Protein AF-A0A4D7DAF6-F1 (afdb_monomer_lite)

Secondary structure (DSSP, 8-state):
----------PEEEETTEEEEEEE-SSS-EEEE-PPPSSS-EEE-TT-EEE-TT-SEEEEE-SSS-B-EEEES-SS---PEEEPEE-TT--EESSB-SSSEEEEE-SSEEEESS-EEEEEE-

pLDDT: mean 75.31, std 20.11, range [35.84, 96.75]

Sequence (122 aa):
MADKLVNMDTRPATANGTQGRLRDLGDGTFAEVVSLPVSNAVFWPANTAFDARSYSEIKFQFSAGSVAVTSSLDDAALAYDAQPVLDKNYSPQAVASIPAIYSVPGRQWLKFSAPVYVIGGN

Foldseek 3Di:
DDDPPPCPPQDQDDDPNDRWGWDDLVPRDTATADDFDQPDWDKDAAFHKYQLQVFQKKKKFDDDAKKWKWFDADPPDSDTHTFFKQDPVGDTDSMGGDGDIIMTGRNTIMGIRGIITMHGHD

Structure (mmCIF, N/CA/C/O backbone):
data_AF-A0A4D7DAF6-F1
#
_entry.id   AF-A0A4D7DAF6-F1
#
loop_
_atom_site.group_PDB
_atom_site.id
_atom_site.type_symbol
_atom_site.label_atom_id
_atom_site.label_alt_id
_atom_site.label_comp_id
_atom_site.label_asym_id
_atom_site.label_entity_id
_atom_site.label_seq_id
_atom_site.pdbx_PDB_ins_code
_atom_site.Cartn_x
_atom_site.Cartn_y
_atom_site.Cartn_z
_atom_site.occupancy
_atom_site.B_iso_or_equiv
_atom_site.auth_seq_id
_atom_site.auth_comp_id
_atom_site.auth_asym_id
_atom_site.auth_atom_id
_atom_site.pdbx_PDB_model_num
ATOM 1 N N . MET A 1 1 ? -11.755 -34.875 26.306 1.00 40.69 1 MET A N 1
ATOM 2 C CA . MET A 1 1 ? -10.529 -34.280 25.737 1.00 40.69 1 MET A CA 1
ATOM 3 C C . MET A 1 1 ? -10.840 -32.810 25.550 1.00 40.69 1 MET A C 1
ATOM 5 O O . MET A 1 1 ? -11.765 -32.508 24.813 1.00 40.69 1 MET A O 1
ATOM 9 N N . ALA A 1 2 ? -10.235 -31.943 26.362 1.00 35.84 2 ALA A N 1
ATOM 10 C CA . ALA A 1 2 ? -10.562 -30.522 26.375 1.00 35.84 2 ALA A CA 1
ATOM 11 C C . ALA A 1 2 ? -10.012 -29.868 25.105 1.00 35.84 2 ALA A C 1
ATOM 13 O O . ALA A 1 2 ? -8.806 -29.908 24.862 1.00 35.84 2 ALA A O 1
ATOM 14 N N . ASP A 1 3 ? -10.923 -29.325 24.305 1.00 40.47 3 ASP A N 1
ATOM 15 C CA . ASP A 1 3 ? -10.626 -28.531 23.124 1.00 40.47 3 ASP A CA 1
ATOM 16 C C . ASP A 1 3 ? -9.923 -27.249 23.583 1.00 40.47 3 ASP A C 1
ATOM 18 O O . ASP A 1 3 ? -10.493 -26.419 24.299 1.00 40.47 3 ASP A O 1
ATOM 22 N N . LYS A 1 4 ? -8.627 -27.145 23.289 1.00 39.09 4 LYS A N 1
ATOM 23 C CA . LYS A 1 4 ? -7.799 -26.008 23.685 1.00 39.09 4 LYS A CA 1
ATOM 24 C C . LYS A 1 4 ? -8.042 -24.895 22.674 1.00 39.09 4 LYS A C 1
ATOM 26 O O . LYS A 1 4 ? -7.215 -24.653 21.801 1.00 39.09 4 LYS A O 1
ATOM 31 N N . LEU A 1 5 ? -9.183 -24.222 22.812 1.00 37.09 5 LEU A N 1
ATOM 32 C CA . LEU A 1 5 ? -9.417 -22.923 22.193 1.00 37.09 5 LEU A CA 1
ATOM 33 C C . LEU A 1 5 ? -8.340 -21.972 22.723 1.00 37.09 5 LEU A C 1
ATOM 35 O O . LEU A 1 5 ? -8.375 -21.522 23.869 1.00 37.09 5 LEU A O 1
ATOM 39 N N . VAL A 1 6 ? -7.321 -21.727 21.904 1.00 41.41 6 VAL A N 1
ATOM 40 C CA . VAL A 1 6 ? -6.390 -20.628 22.124 1.00 41.41 6 VAL A CA 1
ATOM 41 C C . VAL A 1 6 ? -7.217 -19.364 21.933 1.00 41.41 6 VAL A C 1
ATOM 43 O O . VAL A 1 6 ? -7.531 -18.990 20.806 1.00 41.41 6 VAL A O 1
ATOM 46 N N . ASN A 1 7 ? -7.618 -18.739 23.042 1.00 38.72 7 ASN A N 1
ATOM 47 C CA . ASN A 1 7 ? -8.140 -17.379 23.059 1.00 38.72 7 ASN A CA 1
ATOM 48 C C . ASN A 1 7 ? -7.041 -16.457 22.518 1.00 38.72 7 ASN A C 1
ATOM 50 O O . ASN A 1 7 ? -6.232 -15.921 23.275 1.00 38.72 7 ASN A O 1
ATOM 54 N N . MET A 1 8 ? -6.983 -16.322 21.195 1.00 40.97 8 MET A N 1
ATOM 55 C CA . MET A 1 8 ? -6.199 -15.296 20.533 1.00 40.97 8 MET A CA 1
ATOM 56 C C . MET A 1 8 ? -6.928 -13.991 20.826 1.00 40.97 8 MET A C 1
ATOM 58 O O . MET A 1 8 ? -7.990 -13.691 20.285 1.00 40.97 8 MET A O 1
ATOM 62 N N . ASP A 1 9 ? -6.419 -13.322 21.848 1.00 44.38 9 ASP A N 1
ATOM 63 C CA . ASP A 1 9 ? -6.997 -12.158 22.481 1.00 44.38 9 ASP A CA 1
ATOM 64 C C . ASP A 1 9 ? -7.131 -11.032 21.451 1.00 44.38 9 ASP A C 1
ATOM 66 O O . ASP A 1 9 ? -6.175 -10.313 21.164 1.00 44.38 9 ASP A O 1
ATOM 70 N N . THR A 1 10 ? -8.315 -10.875 20.856 1.00 46.25 10 THR A N 1
ATOM 71 C CA . THR A 1 10 ? -8.643 -9.694 20.052 1.00 46.25 10 THR A CA 1
ATOM 72 C C . THR A 1 10 ? -8.854 -8.517 21.002 1.00 46.25 10 THR A C 1
ATOM 74 O O . THR A 1 10 ? -9.974 -8.016 21.141 1.00 46.25 10 THR A O 1
ATOM 77 N N . ARG A 1 11 ? -7.804 -8.106 21.724 1.00 41.97 11 ARG A N 1
ATOM 78 C CA . ARG A 1 11 ? -7.869 -6.910 22.562 1.00 41.97 11 ARG A CA 1
ATOM 79 C C . ARG A 1 11 ? -8.041 -5.713 21.634 1.00 41.97 11 ARG A C 1
ATOM 81 O O . ARG A 1 11 ? -7.250 -5.567 20.700 1.00 41.97 11 ARG A O 1
ATOM 88 N N . PRO A 1 12 ? -9.047 -4.853 21.855 1.00 41.59 12 PRO A N 1
ATOM 89 C CA . PRO A 1 12 ? -9.061 -3.554 21.207 1.00 41.59 12 PRO A CA 1
ATOM 90 C C . PRO A 1 12 ? -7.788 -2.828 21.644 1.00 41.59 12 PRO A C 1
ATOM 92 O O . PRO A 1 12 ? -7.564 -2.644 22.841 1.00 41.59 12 PRO A O 1
ATOM 95 N N . ALA A 1 13 ? -6.935 -2.461 20.695 1.00 45.12 13 ALA A N 1
ATOM 96 C CA . ALA A 1 13 ? -5.835 -1.569 20.994 1.00 45.12 13 ALA A CA 1
ATOM 97 C C . ALA A 1 13 ? -6.246 -0.170 20.575 1.00 45.12 13 ALA A C 1
ATOM 99 O O . ALA A 1 13 ? -6.662 0.081 19.447 1.00 45.12 13 ALA A O 1
ATOM 100 N N . THR A 1 14 ? -6.142 0.748 21.517 1.00 36.38 14 THR A N 1
ATOM 101 C CA . THR A 1 14 ? -6.269 2.170 21.246 1.00 36.38 14 THR A CA 1
ATOM 102 C C . THR A 1 14 ? -4.943 2.680 20.710 1.00 36.38 14 THR A C 1
ATOM 104 O O . THR A 1 14 ? -4.009 2.878 21.486 1.00 36.38 14 THR A O 1
ATOM 107 N N . ALA A 1 15 ? -4.880 2.948 19.409 1.00 41.50 15 ALA A N 1
ATOM 108 C CA . ALA A 1 15 ? -3.986 3.966 18.883 1.00 41.50 15 ALA A CA 1
ATOM 109 C C . ALA A 1 15 ? -4.831 5.208 18.557 1.00 41.50 15 ALA A C 1
ATOM 111 O O . ALA A 1 15 ? -5.890 5.145 17.935 1.00 41.50 15 ALA A O 1
ATOM 112 N N . ASN A 1 16 ? -4.405 6.354 19.085 1.00 40.25 16 ASN A N 1
ATOM 113 C CA . ASN A 1 16 ? -4.975 7.668 18.787 1.00 40.25 16 ASN A CA 1
ATOM 114 C C . ASN A 1 16 ? -6.506 7.823 18.979 1.00 40.25 16 ASN A C 1
ATOM 116 O O . ASN A 1 16 ? -7.167 8.536 18.228 1.00 40.25 16 ASN A O 1
ATOM 120 N N . GLY A 1 17 ? -7.088 7.154 19.982 1.00 39.00 17 GLY A N 1
ATOM 121 C CA . GLY A 1 17 ? -8.502 7.327 20.353 1.00 39.00 17 GLY A CA 1
ATOM 122 C C . GLY A 1 17 ? -9.518 6.629 19.441 1.00 39.00 17 GLY A C 1
ATOM 123 O O . GLY A 1 17 ? -10.718 6.758 19.674 1.00 39.00 17 GLY A O 1
ATOM 124 N N . THR A 1 18 ? -9.064 5.850 18.458 1.00 38.41 18 THR A N 1
ATOM 125 C CA . THR A 1 18 ? -9.930 4.985 17.646 1.00 38.41 18 THR A CA 1
ATOM 126 C C . THR A 1 18 ? -9.838 3.562 18.206 1.00 38.41 18 THR A C 1
ATOM 128 O 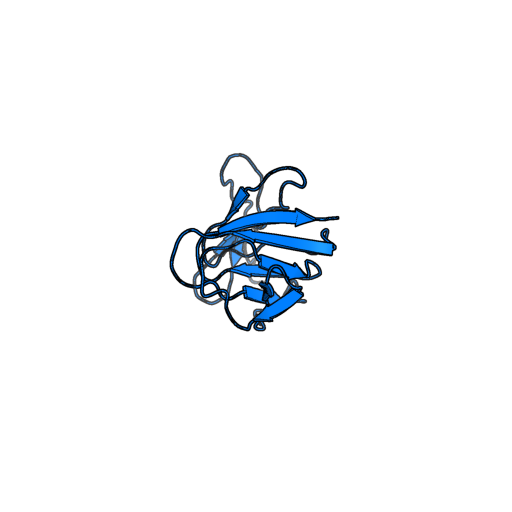O . THR A 1 18 ? -8.740 3.077 18.473 1.00 38.41 18 THR A O 1
ATOM 131 N N . GLN A 1 19 ? -10.967 2.886 18.458 1.00 42.09 19 GLN A N 1
ATOM 132 C CA . GLN A 1 19 ? -10.949 1.455 18.800 1.00 42.09 19 GLN A CA 1
ATOM 133 C C . GLN A 1 19 ? -10.515 0.664 17.557 1.00 42.09 19 GLN A C 1
ATOM 135 O O . GLN A 1 19 ? -11.343 0.329 16.714 1.00 42.09 19 GLN A O 1
ATOM 140 N N . GLY A 1 20 ? -9.217 0.391 17.435 1.00 48.72 20 GLY A N 1
ATOM 141 C CA . GLY A 1 20 ? -8.655 -0.484 16.413 1.00 48.72 20 GLY A CA 1
ATOM 142 C C . GLY A 1 20 ? -8.527 -1.913 16.936 1.00 48.72 20 GLY A C 1
ATOM 143 O O . GLY A 1 20 ? -8.266 -2.152 18.118 1.00 48.72 20 GLY A O 1
ATOM 144 N N . ARG A 1 21 ? -8.705 -2.901 16.060 1.00 54.69 21 ARG A N 1
ATOM 145 C CA . ARG A 1 21 ? -8.229 -4.262 16.339 1.00 54.69 21 ARG A CA 1
ATOM 146 C C . ARG A 1 21 ? -6.774 -4.335 15.888 1.00 54.69 21 ARG A C 1
ATOM 148 O O . ARG A 1 21 ? -6.487 -3.992 14.745 1.00 54.69 21 ARG A O 1
ATOM 155 N N . LEU A 1 22 ? -5.871 -4.780 16.762 1.00 58.25 22 LEU A N 1
ATOM 156 C CA . LEU A 1 22 ? -4.551 -5.224 16.313 1.00 58.25 22 LEU A CA 1
ATOM 157 C C . LEU A 1 22 ? -4.696 -6.637 15.761 1.00 58.25 22 LEU A C 1
ATOM 159 O O . LEU A 1 22 ? -5.222 -7.515 16.446 1.00 58.25 22 LEU A O 1
ATOM 163 N N . ARG A 1 23 ? -4.244 -6.855 14.529 1.00 61.34 23 ARG A N 1
ATOM 164 C CA . ARG A 1 23 ? -4.129 -8.187 13.936 1.00 61.34 23 ARG A CA 1
ATOM 165 C C . ARG A 1 23 ? -2.662 -8.596 13.948 1.00 61.34 23 ARG A C 1
ATOM 167 O O . ARG A 1 23 ? -1.823 -7.872 13.424 1.00 61.34 23 ARG A O 1
ATOM 174 N N . ASP A 1 24 ? -2.373 -9.739 14.557 1.00 60.75 24 ASP A N 1
ATOM 175 C CA . ASP A 1 24 ? -1.066 -10.390 14.456 1.00 60.75 24 ASP A CA 1
ATOM 176 C C . ASP A 1 24 ? -0.786 -10.746 12.987 1.00 60.75 24 ASP A C 1
ATOM 178 O O . ASP A 1 24 ? -1.640 -11.324 12.310 1.00 60.75 24 ASP A O 1
ATOM 182 N N . LEU A 1 25 ? 0.381 -10.349 12.486 1.00 59.06 25 LEU A N 1
ATOM 183 C CA . LEU A 1 25 ? 0.825 -10.584 11.114 1.00 59.06 25 LEU A CA 1
ATOM 184 C C . LEU A 1 25 ? 1.685 -11.850 10.971 1.00 59.06 25 LEU A C 1
ATOM 186 O O . LEU A 1 25 ? 2.110 -12.166 9.861 1.00 59.06 25 LEU A O 1
ATOM 190 N N . GLY A 1 26 ? 1.934 -12.592 12.057 1.00 55.50 26 GLY A N 1
ATOM 191 C CA . GLY A 1 26 ? 2.623 -13.888 12.040 1.00 55.50 26 GLY A CA 1
ATOM 192 C C . GLY A 1 26 ? 4.137 -13.825 11.802 1.00 55.50 26 GLY A C 1
ATOM 193 O O . GLY A 1 26 ? 4.800 -14.859 11.816 1.00 55.50 26 GLY A O 1
ATOM 194 N N . ASP A 1 27 ? 4.699 -12.629 11.627 1.00 57.22 27 ASP A N 1
ATOM 195 C CA . ASP A 1 27 ? 6.138 -12.332 11.555 1.00 57.22 27 ASP A CA 1
ATOM 196 C C . ASP A 1 27 ? 6.649 -11.616 12.824 1.00 57.22 27 ASP A C 1
ATOM 198 O O . ASP A 1 27 ? 7.753 -11.070 12.850 1.00 57.22 27 ASP A O 1
ATOM 202 N N . GLY A 1 28 ? 5.839 -11.615 13.889 1.00 55.03 28 GLY A N 1
ATOM 203 C CA . GLY A 1 28 ? 6.101 -10.873 15.121 1.00 55.03 28 GLY A CA 1
ATOM 204 C C . GLY A 1 28 ? 5.689 -9.398 15.061 1.00 55.03 28 GLY A C 1
ATOM 205 O O . GLY A 1 28 ? 5.988 -8.656 15.998 1.00 55.03 28 GLY A O 1
ATOM 206 N N . THR A 1 29 ? 5.009 -8.959 13.995 1.00 53.41 29 THR A N 1
ATOM 207 C CA . THR A 1 29 ? 4.438 -7.610 13.882 1.00 53.41 29 THR A CA 1
ATOM 208 C C . THR A 1 29 ? 2.911 -7.616 14.025 1.00 53.41 29 THR A C 1
ATOM 210 O O . THR A 1 29 ? 2.251 -8.640 13.858 1.00 53.41 29 THR A O 1
ATOM 213 N N . PHE A 1 30 ? 2.336 -6.459 14.370 1.00 58.31 30 PHE A N 1
ATOM 214 C CA . PHE A 1 30 ? 0.891 -6.269 14.506 1.00 58.31 30 PHE A CA 1
ATOM 215 C C . PHE A 1 30 ? 0.426 -5.154 13.566 1.00 58.31 30 PHE A C 1
ATOM 217 O O . PHE A 1 30 ? 1.029 -4.082 13.533 1.00 58.31 30 PHE A O 1
ATOM 224 N N . ALA A 1 31 ? -0.662 -5.385 12.833 1.00 56.19 31 ALA A N 1
ATOM 225 C CA . ALA A 1 31 ? -1.331 -4.372 12.029 1.00 56.19 31 ALA A CA 1
ATOM 226 C C . ALA A 1 31 ? -2.486 -3.739 12.804 1.00 56.19 31 ALA A C 1
ATOM 228 O O . ALA A 1 31 ? -3.355 -4.442 13.318 1.00 56.19 31 ALA A O 1
ATOM 229 N N . GLU A 1 32 ? -2.528 -2.411 12.840 1.00 61.00 32 GLU A N 1
ATOM 230 C CA . GLU A 1 32 ? -3.707 -1.671 13.268 1.00 61.00 32 GLU A CA 1
ATOM 231 C C . GLU A 1 32 ? -4.742 -1.664 12.141 1.00 61.00 32 GLU A C 1
ATOM 233 O O . GLU A 1 32 ? -4.541 -1.064 11.087 1.00 61.00 32 GLU A O 1
ATOM 238 N N . VAL A 1 33 ? -5.861 -2.351 12.368 1.00 57.44 33 VAL A N 1
ATOM 239 C CA . VAL A 1 33 ? -6.996 -2.350 11.448 1.00 57.44 33 VAL A CA 1
ATOM 240 C C . VAL A 1 33 ? -7.740 -1.026 11.599 1.00 57.44 33 VAL A C 1
ATOM 242 O O . VAL A 1 33 ? -8.561 -0.875 12.505 1.00 57.44 33 VAL A O 1
ATOM 245 N N . VAL A 1 34 ? -7.464 -0.072 10.710 1.00 60.88 34 VAL A N 1
ATOM 246 C CA . VAL A 1 34 ? -8.198 1.198 10.627 1.00 60.88 34 VAL A CA 1
ATOM 247 C C . VAL A 1 34 ? -8.810 1.338 9.238 1.00 60.88 34 VAL A C 1
ATOM 249 O O . VAL A 1 34 ? -8.140 1.110 8.233 1.00 60.88 34 VAL A O 1
ATOM 252 N N . SER A 1 35 ? -10.080 1.732 9.167 1.00 59.28 35 SER A N 1
ATOM 253 C CA . SER A 1 35 ? -10.695 2.182 7.915 1.00 59.28 35 SER A CA 1
ATOM 254 C C . SER A 1 35 ? -10.095 3.531 7.512 1.00 59.28 35 SER A C 1
ATOM 256 O O . SER A 1 35 ? -10.073 4.458 8.323 1.00 59.28 35 SER A O 1
ATOM 258 N N . LEU A 1 36 ? -9.618 3.673 6.274 1.00 61.91 36 LEU A N 1
ATOM 259 C CA . LEU A 1 36 ? -9.027 4.935 5.821 1.00 61.91 36 LEU A CA 1
ATOM 260 C C . LEU A 1 36 ? -10.054 6.087 5.815 1.00 61.91 36 LEU A C 1
ATOM 262 O O . LEU A 1 36 ? -11.186 5.933 5.355 1.00 61.91 36 LEU A O 1
ATOM 266 N N . PRO A 1 37 ? -9.693 7.300 6.251 1.00 55.69 37 PRO A N 1
ATOM 267 C CA . PRO A 1 37 ? -10.527 8.470 6.006 1.00 55.69 37 PRO A CA 1
ATOM 268 C C . PRO A 1 37 ? -10.684 8.715 4.500 1.00 55.69 37 PRO A C 1
ATOM 270 O O . PRO A 1 37 ? -9.707 8.796 3.762 1.00 55.69 37 PRO A O 1
ATOM 273 N N . VAL A 1 38 ? -11.930 8.845 4.041 1.00 61.00 38 VAL A N 1
ATOM 274 C CA . VAL A 1 38 ? -12.287 8.944 2.609 1.00 61.00 38 VAL A CA 1
ATOM 275 C C . VAL A 1 38 ? -11.946 10.320 2.005 1.00 61.00 38 VAL A C 1
ATOM 277 O O . VAL A 1 38 ? -12.038 10.511 0.799 1.00 61.00 38 VAL A O 1
ATOM 280 N N . SER A 1 39 ? -11.575 11.309 2.827 1.00 64.75 39 SER A N 1
ATOM 281 C CA . SER A 1 39 ? -11.479 12.714 2.400 1.00 64.75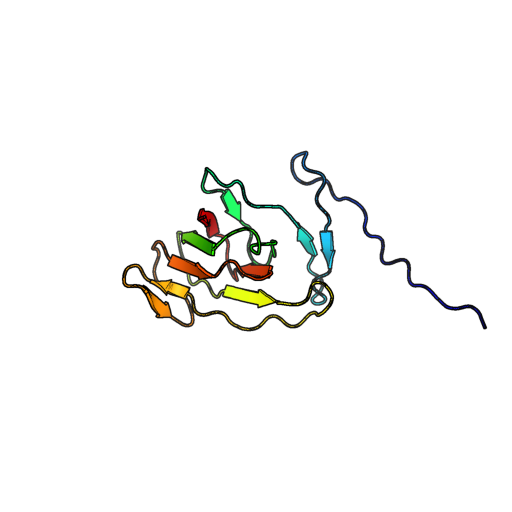 39 SER A CA 1
ATOM 282 C C . SER A 1 39 ? -10.088 13.340 2.477 1.00 64.75 39 SER A C 1
ATOM 284 O O . SER A 1 39 ? -9.883 14.376 1.855 1.00 64.75 39 SER A O 1
ATOM 286 N N . ASN A 1 40 ? -9.132 12.746 3.198 1.00 74.06 40 ASN A N 1
ATOM 287 C CA . ASN A 1 40 ? -7.803 13.327 3.399 1.00 74.06 40 ASN A CA 1
ATOM 288 C C . ASN A 1 40 ? -6.718 12.257 3.348 1.00 74.06 40 ASN A C 1
ATOM 290 O O . ASN A 1 40 ? -6.922 11.137 3.812 1.00 74.06 40 ASN A O 1
ATOM 294 N N . ALA A 1 41 ? -5.546 12.635 2.834 1.00 83.56 41 ALA A N 1
ATOM 295 C CA . ALA A 1 41 ? -4.377 11.776 2.891 1.00 83.56 41 ALA A CA 1
ATOM 296 C C . ALA A 1 41 ? -3.952 11.560 4.351 1.00 83.56 41 ALA A C 1
ATOM 298 O O . ALA A 1 41 ? -3.754 12.522 5.096 1.00 83.56 41 ALA A O 1
ATOM 299 N N . VAL A 1 42 ? -3.793 10.302 4.750 1.00 85.25 42 VAL A N 1
ATOM 300 C CA . VAL A 1 42 ? -3.380 9.908 6.100 1.00 85.25 42 VAL A CA 1
ATOM 301 C C . VAL A 1 42 ? -2.003 9.284 6.048 1.00 85.25 42 VAL A C 1
ATOM 303 O O . VAL A 1 42 ? -1.713 8.481 5.166 1.00 85.25 42 VAL A O 1
ATOM 306 N N . PHE A 1 43 ? -1.151 9.655 7.001 1.00 86.62 43 PHE A N 1
ATOM 307 C CA . PHE A 1 43 ? 0.123 8.980 7.189 1.00 86.62 43 PHE A CA 1
ATOM 308 C C . PHE A 1 43 ? -0.114 7.529 7.616 1.00 86.62 43 PHE A C 1
ATOM 310 O O . PHE A 1 43 ? -0.773 7.273 8.622 1.00 86.62 43 PHE A O 1
ATOM 317 N N . TRP A 1 44 ? 0.455 6.597 6.863 1.00 85.56 44 TRP A N 1
ATOM 318 C CA . TRP A 1 44 ? 0.356 5.169 7.093 1.00 85.56 44 TRP A CA 1
ATOM 319 C C . TRP A 1 44 ? 1.741 4.580 7.397 1.00 85.56 44 TRP A C 1
ATOM 321 O O . TRP A 1 44 ? 2.664 4.747 6.589 1.00 85.56 44 TRP A O 1
ATOM 331 N N . PRO A 1 45 ? 1.920 3.896 8.540 1.00 85.50 45 PRO A N 1
ATOM 332 C CA . PRO A 1 45 ? 3.201 3.295 8.890 1.00 85.50 45 PRO A CA 1
ATOM 333 C C . PRO A 1 45 ? 3.589 2.134 7.964 1.00 85.50 45 PRO A C 1
ATOM 335 O O . PRO A 1 45 ? 2.742 1.448 7.388 1.00 85.50 45 PRO A O 1
ATOM 338 N N . ALA A 1 46 ? 4.895 1.884 7.862 1.00 87.44 46 ALA A N 1
ATOM 339 C CA . ALA A 1 46 ? 5.422 0.724 7.149 1.00 87.44 46 ALA A CA 1
ATOM 340 C C . ALA A 1 46 ? 4.942 -0.586 7.785 1.00 87.44 46 ALA A C 1
ATOM 342 O O . ALA A 1 46 ? 4.881 -0.703 9.006 1.00 87.44 46 ALA A O 1
ATOM 343 N N . ASN A 1 47 ? 4.682 -1.588 6.950 1.00 82.88 47 ASN A N 1
ATOM 344 C CA . ASN A 1 47 ? 4.276 -2.944 7.315 1.00 82.88 47 ASN A CA 1
ATOM 345 C C . ASN A 1 47 ? 2.971 -3.057 8.118 1.00 82.88 47 ASN A C 1
ATOM 347 O O . ASN A 1 47 ? 2.603 -4.161 8.508 1.00 82.88 47 ASN A O 1
ATOM 351 N N . THR A 1 48 ? 2.225 -1.967 8.282 1.00 79.44 48 THR A N 1
ATOM 352 C CA . THR A 1 48 ? 0.874 -1.993 8.843 1.00 79.44 48 THR A CA 1
ATOM 353 C C . THR A 1 48 ? -0.127 -2.278 7.728 1.00 79.44 48 THR A C 1
ATOM 355 O O . THR A 1 48 ? -0.075 -1.649 6.669 1.00 79.44 48 THR A O 1
ATOM 358 N N . ALA A 1 49 ? -1.041 -3.220 7.951 1.00 81.50 49 ALA A N 1
ATOM 359 C CA . ALA A 1 49 ? -2.108 -3.537 7.008 1.00 81.50 49 ALA A CA 1
ATOM 360 C C . ALA A 1 49 ? -3.410 -2.798 7.348 1.00 81.50 49 ALA A C 1
ATOM 362 O O . ALA A 1 49 ? -3.713 -2.607 8.522 1.00 81.50 49 ALA A O 1
ATOM 363 N N . PHE A 1 50 ? -4.203 -2.445 6.339 1.00 79.50 50 PHE A N 1
ATOM 364 C CA . PHE A 1 50 ? -5.561 -1.907 6.500 1.00 79.50 50 PHE A CA 1
ATOM 365 C C . PHE A 1 50 ? -6.539 -2.567 5.543 1.00 79.50 50 PHE A C 1
ATOM 367 O O . PHE A 1 50 ? -6.154 -3.133 4.516 1.00 79.50 50 PHE A O 1
ATOM 374 N N . ASP A 1 51 ? -7.817 -2.453 5.891 1.00 81.69 51 ASP A N 1
ATOM 375 C CA . ASP A 1 51 ? -8.906 -2.906 5.048 1.00 81.69 51 ASP A CA 1
ATOM 376 C C . ASP A 1 51 ? -9.187 -1.861 3.966 1.00 81.69 51 ASP A C 1
ATOM 378 O O . ASP A 1 51 ? -9.762 -0.800 4.232 1.00 81.69 51 ASP A O 1
ATOM 382 N N . ALA A 1 52 ? -8.766 -2.154 2.738 1.00 85.25 52 ALA A N 1
ATOM 383 C CA . ALA A 1 52 ? -9.036 -1.282 1.612 1.00 85.25 52 ALA A CA 1
ATOM 384 C C . ALA A 1 52 ? -10.358 -1.620 0.905 1.00 85.25 52 ALA A C 1
ATOM 386 O O . ALA A 1 52 ? -10.743 -0.876 0.007 1.00 85.25 52 ALA A O 1
ATOM 387 N N . ARG A 1 53 ? -11.064 -2.708 1.271 1.00 85.38 53 ARG A N 1
ATOM 388 C CA . ARG A 1 53 ? -12.144 -3.321 0.456 1.00 85.38 53 ARG A CA 1
ATOM 389 C C . ARG A 1 53 ? -13.305 -2.386 0.144 1.00 85.38 53 ARG A C 1
ATOM 391 O O . ARG A 1 53 ? -14.025 -2.603 -0.828 1.00 85.38 53 ARG A O 1
ATOM 398 N N . SER A 1 54 ? -13.468 -1.352 0.960 1.00 83.50 54 SER A N 1
ATOM 399 C CA . SER A 1 54 ? -14.463 -0.295 0.781 1.00 83.50 54 SER A CA 1
ATOM 400 C C . SER A 1 54 ? -14.102 0.725 -0.309 1.00 83.50 54 SER A C 1
ATOM 402 O O . SER A 1 54 ? -14.942 1.555 -0.637 1.00 83.50 54 SER A O 1
ATOM 404 N N . TYR A 1 55 ? -12.889 0.679 -0.868 1.00 85.62 55 TYR A N 1
ATOM 405 C CA . TYR A 1 55 ? -12.383 1.611 -1.877 1.00 85.62 55 TYR A CA 1
ATOM 406 C C . TYR A 1 55 ? -12.147 0.893 -3.205 1.00 85.62 55 TYR A C 1
ATOM 408 O O . TYR A 1 55 ? -11.627 -0.226 -3.257 1.00 85.62 55 TYR A O 1
ATOM 416 N N . SER A 1 56 ? -12.493 1.552 -4.308 1.00 89.50 56 SER A N 1
ATOM 417 C CA . SER A 1 56 ? -12.180 1.039 -5.644 1.00 89.50 56 SER A CA 1
ATOM 418 C C . SER A 1 56 ? -10.676 1.135 -5.923 1.00 89.50 56 SER A C 1
ATOM 420 O O . SER A 1 56 ? -10.081 0.221 -6.501 1.00 89.50 56 SER A O 1
ATOM 422 N N . GLU A 1 57 ? -10.050 2.198 -5.421 1.00 91.06 57 GLU A N 1
ATOM 423 C CA . GLU A 1 57 ? -8.644 2.530 -5.603 1.00 91.06 57 GLU A CA 1
ATOM 424 C C . GLU A 1 57 ? -8.074 3.157 -4.325 1.00 91.06 57 GLU A C 1
ATOM 426 O O . GLU A 1 57 ? -8.715 3.983 -3.681 1.00 91.06 57 GLU A O 1
ATOM 431 N N . ILE A 1 58 ? -6.837 2.807 -3.979 1.00 92.25 58 ILE A N 1
ATOM 432 C CA . ILE A 1 58 ? -6.033 3.514 -2.984 1.00 92.25 58 ILE A CA 1
ATOM 433 C C . ILE A 1 58 ? -4.935 4.266 -3.710 1.00 92.25 58 ILE A C 1
ATOM 435 O O . ILE A 1 58 ? -4.153 3.665 -4.445 1.00 92.25 58 ILE A O 1
ATOM 439 N N . LYS A 1 59 ? -4.834 5.570 -3.466 1.00 93.19 59 LYS A N 1
ATOM 440 C CA . LYS A 1 59 ? -3.694 6.372 -3.911 1.00 93.19 59 LYS A CA 1
ATOM 441 C C . LYS A 1 59 ? -2.731 6.549 -2.759 1.00 93.19 59 LYS A C 1
ATOM 443 O O . LYS A 1 59 ? -3.157 6.749 -1.623 1.00 93.19 59 LYS A O 1
ATOM 448 N N . PHE A 1 60 ? -1.441 6.504 -3.052 1.00 93.75 60 PHE A N 1
ATOM 449 C CA . PHE A 1 60 ? -0.417 6.723 -2.047 1.00 93.75 60 PHE A CA 1
ATOM 450 C C . PHE A 1 60 ? 0.764 7.528 -2.586 1.00 93.75 60 PHE A C 1
ATOM 452 O O . PHE A 1 60 ? 1.040 7.532 -3.784 1.00 93.75 60 PHE A O 1
ATOM 459 N N . GLN A 1 61 ? 1.462 8.210 -1.682 1.00 94.50 61 GLN A N 1
ATOM 460 C CA . GLN A 1 61 ? 2.684 8.962 -1.963 1.00 94.50 61 GLN A CA 1
ATOM 461 C C . GLN A 1 61 ? 3.732 8.726 -0.874 1.00 94.50 61 GLN A C 1
ATOM 463 O O . GLN A 1 61 ? 3.397 8.470 0.283 1.00 94.50 61 GLN A O 1
ATOM 468 N N . PHE A 1 62 ? 5.005 8.858 -1.229 1.00 93.44 62 PHE A N 1
ATOM 469 C CA . PHE A 1 62 ? 6.141 8.709 -0.318 1.00 93.44 62 PHE A CA 1
ATOM 470 C C . PHE A 1 62 ? 7.252 9.689 -0.688 1.00 93.44 62 PHE A C 1
ATOM 472 O O . PHE A 1 62 ? 7.327 10.156 -1.823 1.00 93.44 62 PHE A O 1
ATOM 479 N N . SER A 1 63 ? 8.105 10.020 0.281 1.00 88.62 63 SER A N 1
ATOM 480 C CA . SER A 1 63 ? 9.135 11.055 0.134 1.00 88.62 63 SER A CA 1
ATOM 481 C C . SER A 1 63 ? 10.515 10.520 -0.249 1.00 88.62 63 SER A C 1
ATOM 483 O O . SER A 1 63 ? 11.314 11.270 -0.805 1.00 88.62 63 SER A O 1
ATOM 485 N N . ALA A 1 64 ? 10.821 9.253 0.042 1.00 88.19 64 ALA A N 1
ATOM 486 C CA . ALA A 1 64 ? 12.123 8.656 -0.241 1.00 88.19 64 ALA A CA 1
ATOM 487 C C . ALA A 1 64 ? 12.063 7.123 -0.281 1.00 88.19 64 ALA A C 1
ATOM 489 O O . ALA A 1 64 ? 11.189 6.507 0.329 1.00 88.19 64 ALA A O 1
ATOM 490 N N . GLY A 1 65 ? 13.048 6.517 -0.949 1.00 92.50 65 GLY A N 1
ATOM 491 C CA . GLY A 1 65 ? 13.210 5.067 -1.023 1.00 92.50 65 GLY A CA 1
ATOM 492 C C . GLY A 1 65 ? 12.326 4.426 -2.087 1.00 92.50 65 GLY A C 1
ATOM 493 O O . GLY A 1 65 ? 12.083 5.013 -3.138 1.00 92.50 65 GLY A O 1
ATOM 494 N N . SER A 1 66 ? 11.877 3.205 -1.814 1.00 94.94 66 SER A N 1
ATOM 495 C CA . SER A 1 66 ? 11.006 2.443 -2.701 1.00 94.94 66 SER A CA 1
ATOM 496 C C . SER A 1 66 ? 9.895 1.763 -1.914 1.00 94.94 66 SER A C 1
ATOM 498 O O . SER A 1 66 ? 10.137 1.266 -0.812 1.00 94.94 66 SER A O 1
ATOM 500 N N . VAL A 1 67 ? 8.701 1.691 -2.492 1.00 96.75 67 VAL A N 1
ATOM 501 C CA . VAL A 1 67 ? 7.521 1.110 -1.848 1.00 96.75 67 VAL A CA 1
ATOM 502 C C . VAL A 1 67 ? 7.039 -0.095 -2.643 1.00 96.75 67 VAL A C 1
ATOM 504 O O . VAL A 1 67 ? 6.637 0.032 -3.799 1.00 96.75 67 VAL A O 1
ATOM 507 N N . ALA A 1 68 ? 7.067 -1.262 -2.011 1.00 96.19 68 ALA A N 1
ATOM 508 C CA . ALA A 1 68 ? 6.351 -2.443 -2.465 1.00 96.19 68 ALA A CA 1
ATOM 509 C C . ALA A 1 68 ? 4.994 -2.505 -1.759 1.00 96.19 68 ALA A C 1
ATOM 511 O O . ALA A 1 68 ? 4.879 -2.158 -0.578 1.00 96.19 68 ALA A O 1
ATOM 512 N N . VAL A 1 69 ? 3.977 -2.956 -2.488 1.00 95.00 69 VAL A N 1
ATOM 513 C CA . VAL A 1 69 ? 2.637 -3.172 -1.947 1.00 95.00 69 VAL A CA 1
ATOM 514 C C . VAL A 1 69 ? 2.350 -4.654 -1.965 1.00 95.00 69 VAL A C 1
ATOM 516 O O . VAL A 1 69 ? 2.672 -5.356 -2.920 1.00 95.00 69 VAL A O 1
ATOM 519 N N . THR A 1 70 ? 1.753 -5.128 -0.888 1.00 92.19 70 THR A N 1
ATOM 520 C CA . THR A 1 70 ? 1.312 -6.509 -0.772 1.00 92.19 70 THR A CA 1
ATOM 521 C C . THR A 1 70 ? -0.128 -6.548 -0.301 1.00 92.19 70 THR A C 1
ATOM 523 O O . THR A 1 70 ? -0.588 -5.605 0.350 1.00 92.19 70 THR A O 1
ATOM 526 N N . SER A 1 71 ? -0.841 -7.618 -0.630 1.00 89.75 71 SER A N 1
ATOM 527 C CA . SER A 1 71 ? -2.239 -7.764 -0.260 1.00 89.75 71 SER A CA 1
ATOM 528 C C . SER A 1 71 ? -2.641 -9.156 0.172 1.00 89.75 71 SER A C 1
ATOM 530 O O . SER A 1 71 ? -2.010 -10.132 -0.209 1.00 89.75 71 SER A O 1
ATOM 532 N N . SER A 1 72 ? -3.742 -9.234 0.917 1.00 84.81 72 SER A N 1
ATOM 533 C CA . SER A 1 72 ? -4.411 -10.495 1.224 1.00 84.81 72 SER A CA 1
ATOM 534 C C . SER A 1 72 ? -5.910 -10.388 0.952 1.00 84.81 72 SER A C 1
ATOM 536 O O . SER A 1 72 ? -6.556 -9.390 1.293 1.00 84.81 72 SER A O 1
ATOM 538 N N . LEU A 1 73 ? -6.467 -11.427 0.325 1.00 76.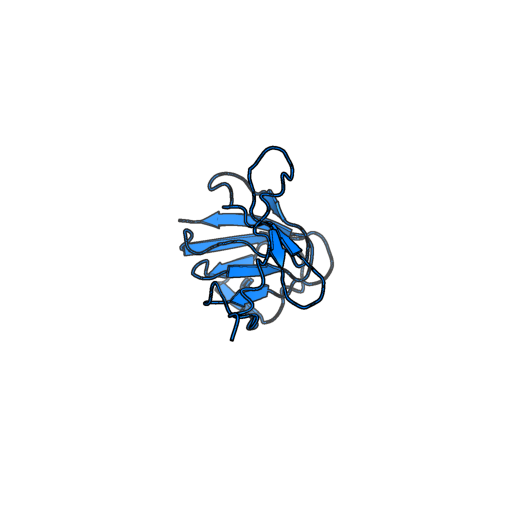88 73 LEU A N 1
ATOM 539 C CA . LEU A 1 73 ? -7.913 -11.594 0.143 1.00 76.88 73 LEU A CA 1
ATOM 540 C C . LEU A 1 73 ? -8.586 -12.209 1.370 1.00 76.88 73 LEU A C 1
ATOM 542 O O . LEU A 1 73 ? -9.807 -12.119 1.500 1.00 76.88 73 LEU A O 1
ATOM 546 N N . ASP A 1 74 ? -7.809 -12.838 2.247 1.00 71.44 74 ASP A N 1
ATOM 547 C CA . ASP A 1 74 ? -8.337 -13.557 3.391 1.00 71.44 74 ASP A CA 1
ATOM 548 C C . ASP A 1 74 ? -8.159 -12.738 4.671 1.00 71.44 74 ASP A C 1
ATOM 550 O O . ASP A 1 74 ? -7.092 -12.204 4.975 1.00 71.44 74 ASP A O 1
ATOM 554 N N . ASP A 1 75 ? -9.231 -12.684 5.451 1.00 58.81 75 ASP A N 1
ATOM 555 C CA . ASP A 1 75 ? -9.211 -12.154 6.805 1.00 58.81 75 ASP A CA 1
ATOM 556 C C . ASP A 1 75 ? -8.469 -13.070 7.793 1.00 58.81 75 ASP A C 1
ATOM 558 O O . ASP A 1 75 ? -8.131 -12.635 8.896 1.00 58.81 75 ASP A O 1
ATOM 562 N N . ALA A 1 76 ? -8.224 -14.328 7.420 1.00 53.28 76 ALA A N 1
ATOM 563 C CA . ALA A 1 76 ? -7.643 -15.355 8.275 1.00 53.28 76 ALA A CA 1
ATOM 564 C C . ALA A 1 76 ? -6.259 -15.859 7.825 1.00 53.28 76 ALA A C 1
ATOM 566 O O . ALA A 1 76 ? -5.529 -16.396 8.659 1.00 53.28 76 ALA A O 1
ATOM 567 N N . ALA A 1 77 ? -5.870 -15.695 6.553 1.00 52.03 77 ALA A N 1
ATOM 568 C CA . ALA A 1 77 ? -4.632 -16.271 6.026 1.00 52.03 77 ALA A CA 1
ATOM 569 C C . ALA A 1 77 ? -3.501 -15.242 5.861 1.00 52.03 77 ALA A C 1
ATOM 571 O O . ALA A 1 77 ? -3.630 -14.211 5.201 1.00 52.03 77 ALA A O 1
ATOM 572 N N . LEU A 1 78 ? -2.351 -15.605 6.434 1.00 55.97 78 LEU A N 1
ATOM 573 C CA . LEU A 1 78 ? -1.061 -14.902 6.501 1.00 55.97 78 LEU A CA 1
ATOM 574 C C . LEU A 1 78 ? -0.337 -14.751 5.144 1.00 55.97 78 LEU A C 1
ATOM 576 O O . LEU A 1 78 ? 0.857 -14.457 5.108 1.00 55.97 78 LEU A O 1
ATOM 580 N N . ALA A 1 79 ? -1.019 -15.000 4.027 1.00 72.31 79 ALA A N 1
ATOM 581 C CA . ALA A 1 79 ? -0.425 -14.956 2.699 1.00 72.31 79 ALA A CA 1
ATOM 582 C C . ALA A 1 79 ? -0.652 -13.574 2.087 1.00 72.31 79 ALA A C 1
ATOM 584 O O . ALA A 1 79 ? -1.764 -13.230 1.692 1.00 72.31 79 ALA A O 1
ATOM 585 N N . TYR A 1 80 ? 0.416 -12.782 2.050 1.00 81.12 80 TYR A N 1
ATOM 586 C CA . TYR A 1 80 ? 0.437 -11.510 1.349 1.00 81.12 80 TYR A CA 1
ATOM 587 C C . TYR A 1 80 ? 1.091 -11.692 -0.021 1.00 81.12 8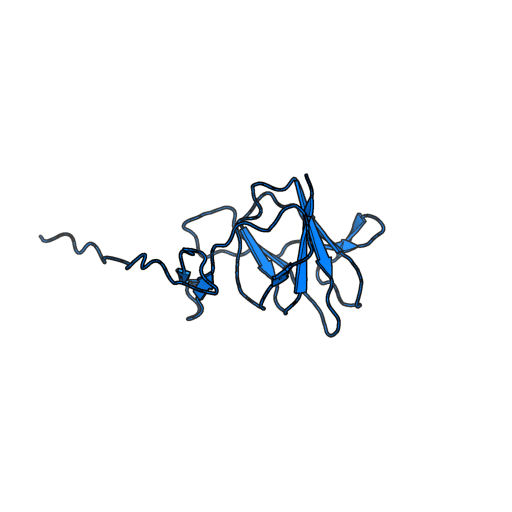0 TYR A C 1
ATOM 589 O O . TYR A 1 80 ? 2.283 -11.993 -0.101 1.00 81.12 80 TYR A O 1
ATOM 597 N N . ASP A 1 81 ? 0.328 -11.473 -1.087 1.00 88.94 81 ASP A N 1
ATOM 598 C CA . ASP A 1 81 ? 0.827 -11.497 -2.458 1.00 88.94 81 ASP A CA 1
ATOM 599 C C . ASP A 1 81 ? 1.297 -10.107 -2.884 1.00 88.94 81 ASP A C 1
ATOM 601 O O . ASP A 1 81 ? 0.706 -9.088 -2.518 1.00 88.94 81 ASP A O 1
ATOM 605 N N . ALA A 1 82 ? 2.360 -10.050 -3.687 1.00 92.00 82 ALA A N 1
ATOM 606 C CA . ALA A 1 82 ? 2.833 -8.796 -4.260 1.00 92.00 82 ALA A CA 1
ATOM 607 C C . ALA A 1 82 ? 1.766 -8.188 -5.178 1.00 92.00 82 ALA A C 1
ATOM 609 O O . ALA A 1 82 ? 1.223 -8.865 -6.053 1.00 92.00 82 ALA A O 1
ATOM 610 N N . GLN A 1 83 ? 1.496 -6.897 -4.999 1.00 93.75 83 GLN A N 1
ATOM 611 C CA . GLN A 1 83 ? 0.548 -6.151 -5.814 1.00 93.75 83 GLN A CA 1
ATOM 612 C C . GLN A 1 83 ? 1.270 -5.156 -6.712 1.00 93.75 83 GLN A C 1
ATOM 614 O O . GLN A 1 83 ? 2.123 -4.406 -6.227 1.00 93.75 83 GLN A O 1
ATOM 619 N N . PRO A 1 84 ? 0.913 -5.100 -8.007 1.00 94.88 84 PRO A N 1
ATOM 620 C CA . PRO A 1 84 ? 1.407 -4.046 -8.864 1.00 94.88 84 PRO A CA 1
ATOM 621 C C . PRO A 1 84 ? 0.842 -2.704 -8.399 1.00 94.88 84 PRO A C 1
ATOM 623 O O . PRO A 1 84 ? -0.340 -2.576 -8.074 1.00 94.88 84 PRO A O 1
ATOM 626 N N . VAL A 1 85 ? 1.699 -1.693 -8.421 1.00 96.25 85 VAL A N 1
ATOM 627 C CA . VAL A 1 85 ? 1.310 -0.298 -8.236 1.00 96.25 85 VAL A CA 1
ATOM 628 C C . VAL A 1 85 ? 1.222 0.361 -9.599 1.00 96.25 85 VAL A C 1
ATOM 630 O O . VAL A 1 85 ? 2.039 0.109 -10.479 1.00 96.25 85 VAL A O 1
ATOM 633 N N . LEU A 1 86 ? 0.218 1.194 -9.794 1.00 96.62 86 LEU A N 1
ATOM 634 C CA . LEU A 1 86 ? -0.011 1.913 -11.031 1.00 96.62 86 LEU A CA 1
ATOM 635 C C . LEU A 1 86 ? 0.642 3.286 -10.916 1.00 96.62 86 LEU A C 1
ATOM 637 O O . LEU A 1 86 ? 0.419 4.011 -9.944 1.00 96.62 86 LEU A O 1
ATOM 641 N N . ASP A 1 87 ? 1.481 3.634 -11.886 1.00 94.94 87 ASP A N 1
ATOM 642 C CA . ASP A 1 87 ? 1.993 4.997 -12.000 1.00 94.94 87 ASP A CA 1
ATOM 643 C C . ASP A 1 87 ? 0.899 5.966 -12.496 1.00 94.94 87 ASP A C 1
ATOM 645 O O . ASP A 1 87 ? -0.241 5.587 -12.769 1.00 94.94 87 ASP A O 1
ATOM 649 N N . LYS A 1 88 ? 1.252 7.243 -12.669 1.00 89.88 88 LYS A N 1
ATOM 650 C CA . LYS A 1 88 ? 0.332 8.277 -13.179 1.00 89.88 88 LYS A CA 1
ATOM 651 C C . LYS A 1 88 ? -0.272 7.984 -14.564 1.00 89.88 88 LYS A C 1
ATOM 653 O O . LYS A 1 88 ? -1.250 8.623 -14.937 1.00 89.88 88 LYS A O 1
ATOM 658 N N . ASN A 1 89 ? 0.339 7.089 -15.340 1.00 93.44 89 ASN A N 1
ATOM 659 C CA . ASN A 1 89 ? -0.121 6.673 -16.663 1.00 93.44 89 ASN A CA 1
ATOM 660 C C . ASN A 1 89 ? -0.897 5.346 -16.600 1.00 93.44 89 ASN A C 1
ATOM 662 O O . ASN A 1 89 ? -1.183 4.766 -17.646 1.00 93.44 89 ASN A O 1
ATOM 666 N N . TYR A 1 90 ? -1.213 4.856 -15.397 1.00 91.88 90 TYR A N 1
ATOM 667 C CA . TYR A 1 90 ? -1.804 3.544 -15.140 1.00 91.88 90 TYR A CA 1
ATOM 668 C C . TYR A 1 90 ? -0.935 2.368 -15.611 1.00 91.88 90 TYR A C 1
ATOM 670 O O . TYR A 1 90 ? -1.440 1.281 -15.891 1.00 91.88 90 TYR A O 1
ATOM 678 N N . SER A 1 91 ? 0.384 2.570 -15.686 1.00 95.31 91 SER A N 1
ATOM 679 C CA . SER A 1 91 ? 1.327 1.508 -16.019 1.00 95.31 91 SER A CA 1
ATOM 680 C C . SER A 1 91 ? 1.695 0.714 -14.762 1.00 95.31 91 SER A C 1
ATOM 682 O O . SER A 1 91 ? 2.121 1.323 -13.773 1.00 95.31 91 SER A O 1
ATOM 684 N N . PRO A 1 92 ? 1.560 -0.625 -14.767 1.00 96.69 92 PRO A N 1
ATOM 685 C CA . PRO A 1 92 ? 1.878 -1.449 -13.612 1.00 96.69 92 PRO A CA 1
ATOM 686 C C . PRO A 1 92 ? 3.388 -1.506 -13.360 1.00 96.69 92 PRO A C 1
ATOM 688 O O . PRO A 1 92 ? 4.183 -1.804 -14.249 1.00 96.69 92 PRO A O 1
ATOM 691 N N . GLN A 1 93 ? 3.769 -1.272 -12.112 1.00 96.50 93 GLN A N 1
ATOM 692 C CA . GLN A 1 93 ? 5.121 -1.386 -11.582 1.00 96.50 93 GLN A CA 1
ATOM 693 C C . GLN A 1 93 ? 5.109 -2.398 -10.438 1.00 96.50 93 GLN A C 1
ATOM 695 O O . GLN A 1 93 ? 4.201 -2.392 -9.610 1.00 96.50 93 GLN A O 1
ATOM 700 N N . ALA A 1 94 ? 6.127 -3.252 -10.348 1.00 95.56 94 ALA A N 1
ATOM 701 C CA . ALA A 1 94 ? 6.257 -4.160 -9.204 1.00 95.56 94 ALA A CA 1
ATOM 702 C C . ALA A 1 94 ? 6.572 -3.403 -7.899 1.00 95.56 94 ALA A C 1
ATOM 704 O O . ALA A 1 94 ? 6.198 -3.836 -6.814 1.00 95.56 94 ALA A O 1
ATOM 705 N N . VAL A 1 95 ? 7.276 -2.274 -8.014 1.00 96.25 95 VAL A N 1
ATOM 706 C CA . VAL A 1 95 ? 7.711 -1.430 -6.898 1.00 96.25 95 VAL A CA 1
ATOM 707 C C . VAL A 1 95 ? 7.660 0.029 -7.345 1.00 96.25 95 VAL A C 1
ATOM 709 O O . VAL A 1 95 ? 8.131 0.361 -8.433 1.00 96.25 95 VAL A O 1
ATOM 712 N N . ALA A 1 96 ? 7.144 0.916 -6.496 1.00 96.19 96 ALA A N 1
ATOM 713 C CA . ALA A 1 96 ? 7.273 2.353 -6.695 1.00 96.19 96 ALA A CA 1
ATOM 714 C C . ALA A 1 96 ? 8.675 2.800 -6.266 1.00 96.19 96 ALA A C 1
ATOM 716 O O . ALA A 1 96 ? 8.969 2.865 -5.076 1.00 96.19 96 ALA A O 1
ATOM 717 N N . SER A 1 97 ? 9.560 3.070 -7.222 1.00 95.25 97 SER A N 1
ATOM 718 C CA . SER A 1 97 ? 10.977 3.385 -6.972 1.00 95.25 97 SER A CA 1
ATOM 719 C C . SER A 1 97 ? 11.306 4.880 -6.971 1.00 95.25 97 SER A C 1
ATOM 721 O O . SER A 1 97 ? 12.432 5.258 -6.653 1.00 95.25 97 SER A O 1
ATOM 723 N N . ILE A 1 98 ? 10.349 5.733 -7.340 1.00 93.31 98 ILE A N 1
ATOM 724 C CA . ILE A 1 98 ? 10.536 7.180 -7.472 1.00 93.31 98 ILE A CA 1
ATOM 725 C C . ILE A 1 98 ? 9.453 7.886 -6.654 1.00 93.31 98 ILE A C 1
ATOM 727 O O . ILE A 1 98 ? 8.289 7.533 -6.810 1.00 93.31 98 ILE A O 1
ATOM 731 N N . PRO A 1 99 ? 9.784 8.896 -5.827 1.00 92.38 99 PRO A N 1
ATOM 732 C CA . PRO A 1 99 ? 8.787 9.697 -5.119 1.00 92.38 99 PRO A CA 1
ATOM 733 C C . PRO A 1 99 ? 7.758 10.319 -6.077 1.00 92.38 99 PRO A C 1
ATOM 735 O O . PRO A 1 99 ? 8.071 11.227 -6.849 1.00 92.38 99 PRO A O 1
ATOM 738 N N . ALA A 1 100 ? 6.529 9.811 -6.040 1.00 92.12 100 ALA A N 1
ATOM 739 C CA . ALA A 1 100 ? 5.390 10.279 -6.822 1.00 92.12 100 ALA A CA 1
ATOM 740 C C . ALA A 1 100 ? 4.083 9.767 -6.192 1.00 92.12 100 ALA A C 1
ATOM 742 O O . ALA A 1 100 ? 4.100 9.081 -5.167 1.00 92.12 100 ALA A O 1
ATOM 743 N N . ILE A 1 101 ? 2.952 10.101 -6.817 1.00 92.44 101 ILE A N 1
ATOM 744 C CA . ILE A 1 101 ? 1.657 9.500 -6.495 1.00 92.44 101 ILE 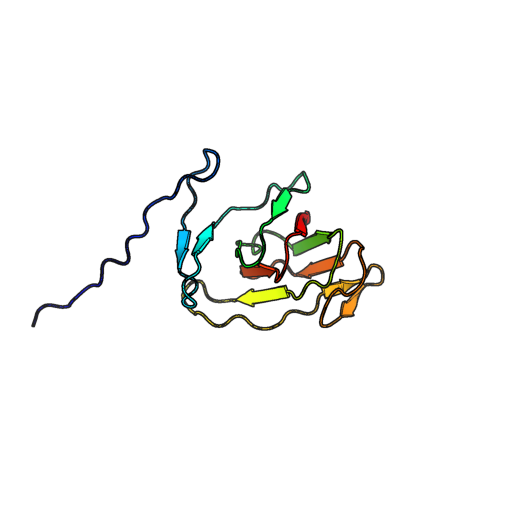A CA 1
ATOM 745 C C . ILE A 1 101 ? 1.491 8.242 -7.347 1.00 92.44 101 ILE A C 1
ATOM 747 O O . ILE A 1 101 ? 1.622 8.298 -8.571 1.00 92.44 101 ILE A O 1
ATOM 751 N N . TYR A 1 102 ? 1.169 7.139 -6.685 1.00 95.94 102 TYR A N 1
ATOM 752 C CA . TYR A 1 102 ? 0.835 5.855 -7.291 1.00 95.94 102 TYR A CA 1
ATOM 753 C C . TYR A 1 102 ? -0.553 5.423 -6.838 1.00 95.94 102 TYR A C 1
ATOM 755 O O . TYR A 1 102 ? -1.083 5.954 -5.856 1.00 95.94 102 TYR A O 1
ATOM 763 N N . SER A 1 103 ? -1.128 4.438 -7.520 1.00 95.38 103 SER A N 1
ATOM 764 C CA . SER A 1 103 ? -2.369 3.812 -7.084 1.00 95.38 103 SER A CA 1
ATOM 765 C C . SER A 1 103 ? -2.316 2.290 -7.051 1.00 95.38 103 SER A C 1
ATOM 767 O O . SER A 1 103 ? -1.454 1.658 -7.653 1.00 95.38 103 SER A O 1
ATOM 769 N N . VAL A 1 104 ? -3.213 1.686 -6.278 1.00 95.00 104 VAL A N 1
ATOM 770 C CA . VAL A 1 104 ? -3.373 0.235 -6.156 1.00 95.00 104 VAL A CA 1
ATOM 771 C C . VAL A 1 104 ? -4.858 -0.087 -5.946 1.00 95.00 104 VAL A C 1
ATOM 773 O O . VAL A 1 104 ? -5.553 0.683 -5.278 1.00 95.00 104 VAL A O 1
ATOM 776 N N . PRO A 1 105 ? -5.394 -1.190 -6.495 1.00 92.25 105 PRO A N 1
ATOM 777 C CA . PRO A 1 105 ? -6.788 -1.565 -6.276 1.00 92.25 105 PRO A CA 1
ATOM 778 C C . PRO A 1 105 ? -7.100 -1.813 -4.796 1.00 92.25 105 PRO A C 1
ATOM 780 O O . PRO A 1 105 ? -6.385 -2.554 -4.120 1.00 92.25 105 PRO A O 1
ATOM 783 N N . GLY A 1 106 ? -8.211 -1.254 -4.310 1.00 87.00 106 GLY A N 1
ATOM 784 C CA . GLY A 1 106 ? -8.611 -1.360 -2.904 1.00 87.00 106 GLY A CA 1
ATOM 785 C C . GLY A 1 106 ? -9.313 -2.667 -2.520 1.00 87.00 106 GLY A C 1
ATOM 786 O O . GLY A 1 106 ? -9.689 -2.846 -1.388 1.00 87.00 106 GLY A O 1
ATOM 787 N N . ARG A 1 107 ? -9.492 -3.665 -3.381 1.00 84.69 107 ARG A N 1
ATOM 788 C CA . ARG A 1 107 ? -10.431 -4.792 -3.126 1.00 84.69 107 ARG A CA 1
ATOM 789 C C . ARG A 1 107 ? -9.989 -5.850 -2.098 1.00 84.69 107 ARG A C 1
ATOM 791 O O . ARG A 1 107 ? -10.505 -6.963 -2.096 1.00 84.69 107 ARG A O 1
ATOM 798 N N . GLN A 1 108 ? -9.015 -5.534 -1.263 1.00 87.31 108 GLN A N 1
ATOM 799 C CA . GLN A 1 108 ? -8.265 -6.480 -0.449 1.00 87.31 108 GLN A CA 1
ATOM 800 C C . GLN A 1 108 ? -7.620 -5.763 0.733 1.00 87.31 108 GLN A C 1
ATOM 802 O O . GLN A 1 108 ? -7.581 -4.535 0.788 1.00 87.31 108 GLN A O 1
ATOM 807 N N . TRP A 1 109 ? -7.085 -6.526 1.675 1.00 85.69 109 TRP A N 1
ATOM 808 C CA . TRP A 1 109 ? -6.181 -5.963 2.669 1.00 85.69 109 TRP A CA 1
ATOM 809 C C . TRP A 1 109 ? -4.915 -5.489 1.980 1.00 85.69 109 TRP A C 1
ATOM 811 O O . TRP A 1 109 ? -4.405 -6.201 1.121 1.00 85.69 109 TRP A O 1
ATOM 821 N N . LEU A 1 110 ? -4.403 -4.318 2.346 1.00 88.75 110 LEU A N 1
ATOM 822 C CA . LEU A 1 110 ? -3.190 -3.759 1.749 1.00 88.75 110 LEU A CA 1
ATOM 823 C C . LEU A 1 110 ? -2.152 -3.441 2.814 1.00 88.75 110 LEU A C 1
ATOM 825 O O . LEU A 1 110 ? -2.484 -2.938 3.884 1.00 88.75 110 LEU A O 1
ATOM 829 N N . LYS A 1 111 ? -0.888 -3.694 2.480 1.00 88.38 111 LYS A N 1
ATOM 830 C CA . LYS A 1 111 ? 0.286 -3.408 3.305 1.00 88.38 111 LYS A CA 1
ATOM 831 C C . LYS A 1 111 ? 1.391 -2.804 2.442 1.00 88.38 111 LYS A C 1
ATOM 833 O O . LYS A 1 111 ? 1.696 -3.321 1.367 1.00 88.38 111 LYS A O 1
ATOM 838 N N . PHE A 1 112 ? 2.014 -1.741 2.944 1.00 91.62 112 PHE A N 1
ATOM 839 C CA . PHE A 1 112 ? 3.120 -1.035 2.292 1.00 91.62 112 PHE A CA 1
ATOM 840 C C . PHE A 1 112 ? 4.451 -1.376 2.965 1.00 91.62 112 PHE A C 1
ATOM 842 O O . PHE A 1 112 ? 4.526 -1.415 4.189 1.00 91.62 112 PHE A O 1
ATOM 849 N N . SER A 1 113 ? 5.521 -1.576 2.196 1.00 92.69 113 SER A N 1
ATOM 850 C CA . SER A 1 113 ? 6.849 -1.895 2.751 1.00 92.69 113 SER A CA 1
ATOM 851 C C . SER A 1 113 ? 7.550 -0.713 3.435 1.00 92.69 113 SER A C 1
ATOM 853 O O . SER A 1 113 ? 8.570 -0.901 4.094 1.00 92.69 113 SER A O 1
ATOM 855 N N . ALA A 1 114 ? 7.048 0.508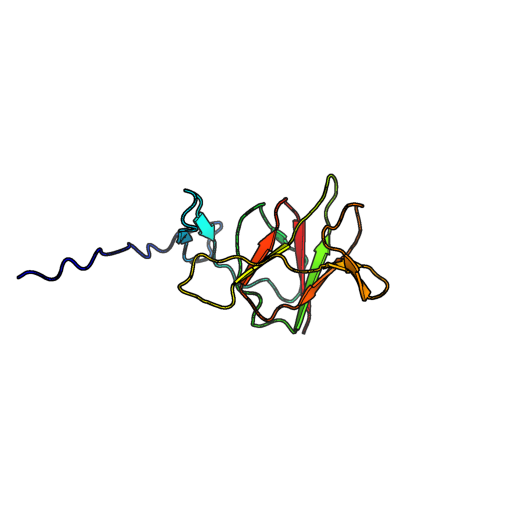 3.251 1.00 92.62 114 ALA A N 1
ATOM 856 C CA . ALA A 1 114 ? 7.620 1.742 3.780 1.00 92.62 114 ALA A CA 1
ATOM 857 C C . ALA A 1 114 ? 6.501 2.717 4.190 1.00 92.62 114 ALA A C 1
ATOM 859 O O . ALA A 1 114 ? 5.351 2.513 3.792 1.00 92.62 114 ALA A O 1
ATOM 860 N N . PRO A 1 115 ? 6.808 3.766 4.975 1.00 91.81 115 PRO A N 1
ATOM 861 C CA . PRO A 1 115 ? 5.811 4.752 5.365 1.00 91.81 115 PRO A CA 1
ATOM 862 C C . PRO A 1 115 ? 5.325 5.547 4.152 1.00 91.81 115 PRO A C 1
ATOM 864 O O . PRO A 1 115 ? 6.126 6.010 3.337 1.00 91.81 115 PRO A O 1
ATOM 867 N N . VAL A 1 116 ? 4.014 5.730 4.054 1.00 93.19 116 VAL A N 1
ATOM 868 C CA . VAL A 1 116 ? 3.359 6.409 2.929 1.00 93.19 116 VAL A CA 1
ATOM 869 C C . VAL A 1 116 ? 2.274 7.348 3.443 1.00 93.19 116 VAL A C 1
ATOM 871 O O . VAL A 1 116 ? 1.840 7.245 4.583 1.00 93.19 116 VAL A O 1
ATOM 874 N N . TYR A 1 117 ? 1.797 8.255 2.601 1.00 91.69 117 TYR A N 1
ATOM 875 C CA . TYR A 1 117 ? 0.510 8.911 2.809 1.00 91.69 117 TYR A CA 1
ATOM 876 C C . TYR A 1 117 ? -0.505 8.290 1.866 1.00 91.69 117 TYR A C 1
ATOM 878 O O . TYR A 1 117 ? -0.234 8.235 0.670 1.00 91.69 117 TYR A O 1
ATOM 886 N N . VAL A 1 118 ? -1.644 7.843 2.386 1.00 90.94 118 VAL A N 1
ATOM 887 C CA . VAL A 1 118 ? -2.674 7.109 1.636 1.00 90.94 118 VAL A CA 1
ATOM 888 C C . VAL A 1 118 ? -3.989 7.868 1.613 1.00 90.94 118 VAL A C 1
ATOM 890 O O . VAL A 1 118 ? -4.343 8.530 2.585 1.00 90.94 118 VAL A O 1
ATOM 893 N N . ILE A 1 119 ? -4.734 7.744 0.521 1.00 88.75 119 ILE A N 1
ATOM 894 C CA . ILE A 1 119 ? -6.098 8.253 0.387 1.00 88.75 119 ILE A CA 1
ATOM 895 C C . ILE A 1 119 ? -6.952 7.229 -0.363 1.00 88.75 119 ILE A C 1
ATOM 897 O O . ILE A 1 119 ? -6.528 6.681 -1.384 1.00 88.75 119 ILE A O 1
ATOM 901 N N . GLY A 1 120 ? -8.146 6.957 0.163 1.00 84.38 120 GLY A N 1
ATOM 902 C CA . GLY A 1 120 ? -9.125 6.090 -0.488 1.00 84.38 120 GLY A CA 1
ATOM 903 C C . GLY A 1 120 ? -9.911 6.839 -1.563 1.00 84.38 120 GLY A C 1
ATOM 904 O O . GLY A 1 120 ? -10.389 7.946 -1.323 1.00 84.38 120 GLY A O 1
ATOM 905 N N . GLY A 1 121 ? -10.037 6.240 -2.745 1.00 77.94 121 GLY A N 1
ATOM 906 C CA . GLY A 1 121 ? -10.913 6.679 -3.828 1.00 77.94 121 GLY A CA 1
ATOM 907 C C . GLY A 1 121 ? -12.158 5.793 -3.928 1.00 77.94 121 GLY A C 1
ATOM 908 O O . GLY A 1 121 ? -12.070 4.573 -3.768 1.00 77.94 121 GLY A O 1
ATOM 909 N N . ASN A 1 122 ? -13.309 6.419 -4.189 1.00 64.81 122 ASN A N 1
ATOM 910 C CA . ASN A 1 122 ? -14.559 5.737 -4.543 1.00 64.81 122 ASN A CA 1
ATOM 911 C C . ASN A 1 122 ? -14.689 5.629 -6.058 1.00 64.81 122 ASN A C 1
ATOM 913 O O . ASN A 1 122 ? -14.520 6.671 -6.727 1.00 64.81 122 ASN A O 1
#

Radius of gyration: 15.39 Å; chains: 1; bounding box: 28×48×43 Å